Protein AF-A0A059W025-F1 (afdb_monomer_lite)

Structure (mmCIF, N/CA/C/O backbone):
data_AF-A0A059W025-F1
#
_entry.id   AF-A0A059W025-F1
#
loop_
_atom_site.group_PDB
_atom_site.id
_atom_site.type_symbol
_atom_site.label_atom_id
_atom_site.label_alt_id
_atom_site.label_comp_id
_atom_site.label_asym_id
_atom_site.label_entity_id
_atom_site.label_seq_id
_atom_site.pdbx_PDB_ins_code
_atom_site.Cartn_x
_atom_site.Cartn_y
_atom_site.Cartn_z
_atom_site.occupancy
_atom_site.B_iso_or_equiv
_atom_site.auth_seq_id
_atom_site.auth_comp_id
_atom_site.auth_asym_id
_atom_site.auth_atom_id
_atom_site.pdbx_PDB_model_num
ATOM 1 N N . MET A 1 1 ? 63.502 -33.261 17.742 1.00 44.03 1 MET A N 1
ATOM 2 C CA . MET A 1 1 ? 63.041 -32.585 16.512 1.00 44.03 1 MET A CA 1
ATOM 3 C C . MET A 1 1 ? 61.525 -32.509 16.583 1.00 44.03 1 MET A C 1
ATOM 5 O O . MET A 1 1 ? 60.870 -33.503 16.314 1.00 44.03 1 MET A O 1
ATOM 9 N N . SER A 1 2 ? 60.991 -31.374 17.035 1.00 48.72 2 SER A N 1
ATOM 10 C CA . SER A 1 2 ? 59.551 -31.097 17.071 1.00 48.72 2 SER A CA 1
ATOM 11 C C . SER A 1 2 ? 59.316 -29.830 16.264 1.00 48.72 2 SER A C 1
ATOM 13 O O . SER A 1 2 ? 59.879 -28.791 16.600 1.00 48.72 2 SER A O 1
ATOM 15 N N . ALA A 1 3 ? 58.522 -29.930 15.204 1.00 50.28 3 ALA A N 1
ATOM 16 C CA . ALA A 1 3 ? 58.014 -28.798 14.437 1.00 50.28 3 ALA A CA 1
ATOM 17 C C . ALA A 1 3 ? 56.501 -28.995 14.202 1.00 50.28 3 ALA A C 1
ATOM 19 O O . ALA A 1 3 ? 56.040 -30.142 14.222 1.00 50.28 3 ALA A O 1
ATOM 20 N N . PRO A 1 4 ? 55.719 -27.906 14.092 1.00 49.47 4 PRO A N 1
ATOM 21 C CA . PRO A 1 4 ? 54.334 -27.866 14.544 1.00 49.47 4 PRO A CA 1
ATOM 22 C C . PRO A 1 4 ? 53.296 -28.001 13.422 1.00 49.47 4 PRO A C 1
ATOM 24 O O . PRO A 1 4 ? 53.594 -27.918 12.236 1.00 49.47 4 PRO A O 1
ATOM 27 N N . ARG A 1 5 ? 52.051 -28.220 13.860 1.00 48.78 5 ARG A N 1
ATOM 28 C CA . ARG A 1 5 ? 50.822 -28.242 13.062 1.00 48.78 5 ARG A CA 1
ATOM 29 C C . ARG A 1 5 ? 50.554 -26.866 12.455 1.00 48.78 5 ARG A C 1
ATOM 31 O O . ARG A 1 5 ? 50.390 -25.909 13.206 1.00 48.78 5 ARG A O 1
ATOM 38 N N . GLU A 1 6 ? 50.372 -26.808 11.143 1.00 41.12 6 GLU A N 1
ATOM 39 C CA . GLU A 1 6 ? 49.700 -25.689 10.486 1.00 41.12 6 GLU A CA 1
ATOM 40 C C . GLU A 1 6 ? 48.291 -26.135 10.099 1.00 41.12 6 GLU A C 1
ATOM 42 O O . GLU A 1 6 ? 48.072 -27.041 9.296 1.00 41.12 6 GLU A O 1
ATOM 47 N N . SER A 1 7 ? 47.322 -25.543 10.785 1.00 45.78 7 SER A N 1
ATOM 48 C CA . SER A 1 7 ? 45.907 -25.592 10.457 1.00 45.78 7 SER A CA 1
ATOM 49 C C . SER A 1 7 ? 45.516 -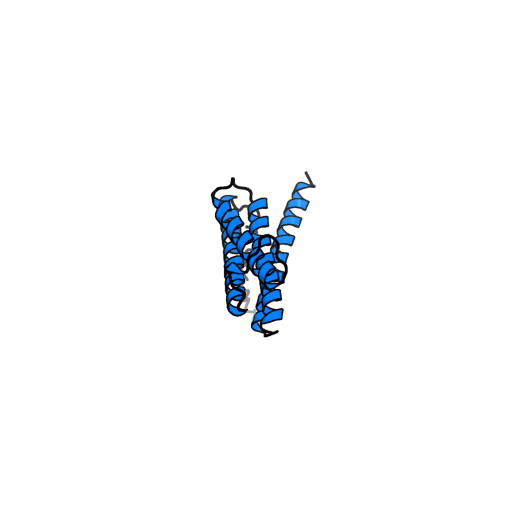24.175 10.072 1.00 45.78 7 SER A C 1
ATOM 51 O O . SER A 1 7 ? 45.312 -23.344 10.951 1.00 45.78 7 SER A O 1
ATOM 53 N N . GLU A 1 8 ? 45.406 -23.900 8.777 1.00 42.69 8 GLU A N 1
ATOM 54 C CA . GLU A 1 8 ? 44.705 -22.716 8.287 1.00 42.69 8 GLU A CA 1
ATOM 55 C C . GLU A 1 8 ? 43.438 -23.165 7.553 1.00 42.69 8 GLU A C 1
ATOM 57 O O . GLU A 1 8 ? 43.519 -23.733 6.460 1.00 42.69 8 GLU A O 1
ATOM 62 N N . PRO A 1 9 ? 42.240 -22.941 8.116 1.00 42.44 9 PRO A N 1
ATOM 63 C CA . PRO A 1 9 ? 41.031 -22.974 7.321 1.00 42.44 9 PRO A CA 1
ATOM 64 C C . PRO A 1 9 ? 41.008 -21.708 6.462 1.00 42.44 9 PRO A C 1
ATOM 66 O O . PRO A 1 9 ? 40.800 -20.602 6.962 1.00 42.44 9 PRO A O 1
ATOM 69 N N . GLN A 1 10 ? 41.205 -21.885 5.156 1.00 45.69 10 GLN A N 1
ATOM 70 C CA . GLN A 1 10 ? 40.932 -20.860 4.156 1.00 45.69 10 GLN A CA 1
ATOM 71 C C . GLN A 1 10 ? 39.447 -20.498 4.239 1.00 45.69 10 GLN A C 1
ATOM 73 O O . GLN A 1 10 ? 38.574 -21.187 3.710 1.00 45.69 10 GLN A O 1
ATOM 78 N N . HIS A 1 11 ? 39.161 -19.425 4.974 1.00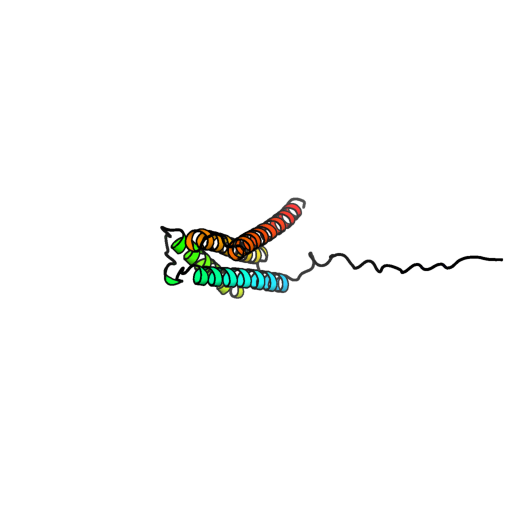 37.72 11 HIS A N 1
ATOM 79 C CA . HIS A 1 11 ? 37.852 -18.807 5.047 1.00 37.72 11 HIS A CA 1
ATOM 80 C C . HIS A 1 11 ? 37.569 -18.225 3.663 1.00 37.72 11 HIS A C 1
ATOM 82 O O . HIS A 1 11 ? 38.036 -17.141 3.315 1.00 37.72 11 HIS A O 1
ATOM 88 N N . THR A 1 12 ? 36.861 -18.998 2.841 1.00 36.44 12 THR A N 1
ATOM 89 C CA . THR A 1 12 ? 36.345 -18.563 1.549 1.00 36.44 12 THR A CA 1
ATOM 90 C C . THR A 1 12 ? 35.551 -17.287 1.776 1.00 36.44 12 THR A C 1
ATOM 92 O O . THR A 1 12 ? 34.454 -17.319 2.341 1.00 36.44 12 THR A O 1
ATOM 95 N N . ALA A 1 13 ? 36.137 -16.161 1.374 1.00 41.53 13 ALA A N 1
ATOM 96 C CA . ALA A 1 13 ? 35.461 -14.884 1.321 1.00 41.53 13 ALA A CA 1
ATOM 97 C C . ALA A 1 13 ? 34.176 -15.081 0.513 1.00 41.53 13 ALA A C 1
ATOM 99 O O . ALA A 1 13 ? 34.204 -15.326 -0.693 1.00 41.53 13 ALA A O 1
ATOM 100 N N . SER A 1 14 ? 33.042 -15.036 1.209 1.00 39.97 14 SER A N 1
ATOM 101 C CA . SER A 1 14 ? 31.733 -14.984 0.571 1.00 39.97 14 SER A CA 1
ATOM 102 C C . SER A 1 14 ? 31.731 -13.764 -0.351 1.00 39.97 14 SER A C 1
ATOM 104 O O . SER A 1 14 ? 32.089 -12.678 0.116 1.00 39.97 14 SER A O 1
ATOM 106 N N . PRO A 1 15 ? 31.376 -13.891 -1.641 1.00 44.78 15 PRO A N 1
ATOM 107 C CA . PRO A 1 15 ? 31.368 -12.747 -2.533 1.00 44.78 15 PRO A CA 1
ATOM 108 C C . PRO A 1 15 ? 30.267 -11.788 -2.081 1.00 44.78 15 PRO A C 1
ATOM 110 O O . PRO A 1 15 ? 29.073 -11.982 -2.316 1.00 44.78 15 PRO A O 1
ATOM 113 N N . THR A 1 16 ? 30.697 -10.743 -1.384 1.00 46.22 16 THR A N 1
ATOM 114 C CA . THR A 1 16 ? 29.896 -9.600 -0.977 1.00 46.22 16 THR A CA 1
ATOM 115 C C . THR A 1 16 ? 29.398 -8.873 -2.224 1.00 46.22 16 THR A C 1
ATOM 117 O O . THR A 1 16 ? 30.090 -8.040 -2.789 1.00 46.22 16 THR A O 1
ATOM 120 N N . GLY A 1 17 ? 28.175 -9.199 -2.643 1.00 45.94 17 GLY A N 1
ATOM 121 C CA . GLY A 1 17 ? 27.205 -8.267 -3.220 1.00 45.94 17 GLY A CA 1
ATOM 122 C C . GLY A 1 17 ? 27.683 -7.313 -4.318 1.00 45.94 17 GLY A C 1
ATOM 123 O O . GLY A 1 17 ? 27.544 -6.104 -4.150 1.00 45.94 17 GLY A O 1
ATOM 124 N N . THR A 1 18 ? 28.110 -7.834 -5.469 1.00 42.75 18 THR A N 1
ATOM 125 C CA . THR A 1 18 ? 28.349 -7.017 -6.681 1.00 42.75 18 THR A CA 1
ATOM 126 C C . THR A 1 18 ? 27.178 -7.045 -7.681 1.00 42.75 18 THR A C 1
ATOM 128 O O . THR A 1 18 ? 27.232 -6.399 -8.714 1.00 42.75 18 THR A O 1
ATOM 131 N N . THR A 1 19 ? 26.050 -7.702 -7.394 1.00 45.69 19 THR A N 1
ATOM 132 C CA . THR A 1 19 ? 24.947 -7.856 -8.374 1.00 45.69 19 THR A CA 1
ATOM 133 C C . THR A 1 19 ? 23.905 -6.728 -8.404 1.00 45.69 19 THR A C 1
ATOM 135 O O . THR A 1 19 ? 22.863 -6.878 -9.031 1.00 45.69 19 THR A O 1
ATOM 138 N N . ARG A 1 20 ? 24.123 -5.578 -7.749 1.00 54.84 20 ARG A N 1
ATOM 139 C CA . ARG A 1 20 ? 23.078 -4.528 -7.659 1.00 54.84 20 ARG A CA 1
ATOM 140 C C . ARG A 1 20 ? 22.997 -3.563 -8.848 1.00 54.84 20 ARG A C 1
ATOM 142 O O . ARG A 1 20 ? 22.083 -2.743 -8.851 1.00 54.84 20 ARG A O 1
ATOM 149 N N . LEU A 1 21 ? 23.916 -3.624 -9.813 1.00 53.44 21 LEU A N 1
ATOM 150 C CA . LEU A 1 21 ? 23.965 -2.674 -10.937 1.00 53.44 21 LEU A CA 1
ATOM 151 C C . LEU A 1 21 ? 23.650 -3.290 -12.313 1.00 53.44 21 LEU A C 1
ATOM 153 O O . LEU A 1 21 ? 23.361 -2.527 -13.228 1.00 53.44 21 LEU A O 1
ATOM 157 N N . ASP A 1 22 ? 23.588 -4.622 -12.431 1.00 55.53 22 ASP A N 1
ATOM 158 C CA . ASP A 1 22 ? 23.403 -5.323 -13.719 1.00 55.53 22 ASP A CA 1
ATOM 159 C C . ASP A 1 22 ? 22.022 -5.986 -13.880 1.00 55.53 22 ASP A C 1
ATOM 161 O O . ASP A 1 22 ? 21.815 -6.846 -14.737 1.00 55.53 22 ASP A O 1
ATOM 165 N N . GLU A 1 23 ? 21.040 -5.618 -13.054 1.00 66.81 23 GLU A N 1
ATOM 166 C CA . GLU A 1 23 ? 19.690 -6.164 -13.197 1.00 66.81 23 GLU A CA 1
ATOM 167 C C . GLU A 1 23 ? 18.974 -5.602 -14.422 1.00 66.81 23 GLU A C 1
ATOM 169 O O . GLU A 1 23 ? 18.765 -4.394 -14.549 1.00 66.81 23 GLU A O 1
ATOM 174 N 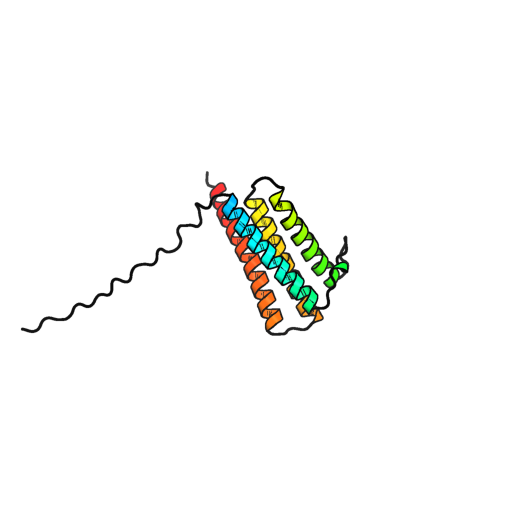N . ALA A 1 24 ? 18.532 -6.504 -15.301 1.00 79.00 24 ALA A N 1
ATOM 175 C CA . ALA A 1 24 ? 17.732 -6.135 -16.456 1.00 79.00 24 ALA A CA 1
ATOM 176 C C . ALA A 1 24 ? 16.438 -5.416 -16.006 1.00 79.00 24 ALA A C 1
ATOM 178 O O . ALA A 1 24 ? 15.802 -5.853 -15.036 1.00 79.00 24 ALA A O 1
ATOM 179 N N . PRO A 1 25 ? 15.983 -4.366 -16.722 1.00 81.69 25 PRO A N 1
ATOM 180 C CA . PRO A 1 25 ? 14.793 -3.593 -16.349 1.00 81.69 25 PRO A CA 1
ATOM 181 C C . PRO A 1 25 ? 13.536 -4.426 -16.005 1.00 81.69 25 PRO A C 1
ATOM 183 O O . PRO A 1 25 ? 12.838 -4.066 -15.053 1.00 81.69 25 PRO A O 1
ATOM 186 N N . PRO A 1 26 ? 13.243 -5.562 -16.679 1.00 87.06 26 PRO A N 1
ATOM 187 C CA . PRO A 1 26 ? 12.112 -6.421 -16.314 1.00 87.06 26 PRO A CA 1
ATOM 188 C C . PRO A 1 26 ? 12.229 -7.093 -14.935 1.00 87.06 26 PRO A C 1
ATOM 190 O O . PRO A 1 26 ? 11.230 -7.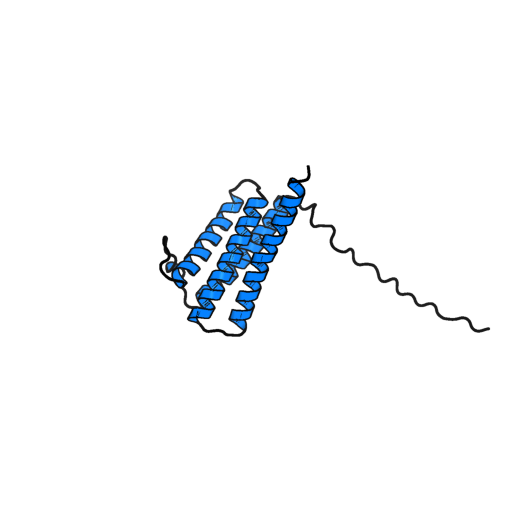215 -14.225 1.00 87.06 26 PRO A O 1
ATOM 193 N N . GLU A 1 27 ? 13.428 -7.519 -14.530 1.00 89.94 27 GLU A N 1
ATOM 194 C CA . GLU A 1 27 ? 13.658 -8.144 -13.218 1.00 89.94 27 GLU A CA 1
ATOM 195 C C . GLU A 1 27 ? 13.540 -7.117 -12.090 1.00 89.94 27 GLU A C 1
ATOM 197 O O . GLU A 1 27 ? 12.910 -7.368 -11.055 1.00 89.94 27 GLU A O 1
ATOM 202 N N . LEU A 1 28 ? 14.046 -5.907 -12.330 1.00 88.94 28 LEU A N 1
ATOM 203 C CA . LEU A 1 28 ? 13.903 -4.799 -11.396 1.00 88.94 28 LEU A CA 1
ATOM 204 C C . LEU A 1 28 ? 12.425 -4.416 -11.197 1.00 88.94 28 LEU A C 1
ATOM 206 O O . LEU A 1 28 ? 11.967 -4.277 -10.057 1.00 88.94 28 LEU A O 1
ATOM 210 N N . ARG A 1 29 ? 11.644 -4.354 -12.286 1.00 91.50 29 ARG A N 1
ATOM 211 C CA . ARG A 1 29 ? 10.183 -4.184 -12.233 1.00 91.50 29 ARG A CA 1
ATOM 212 C C . ARG A 1 29 ? 9.518 -5.264 -11.384 1.00 91.50 29 ARG A C 1
ATOM 214 O O . ARG A 1 29 ? 8.741 -4.937 -10.486 1.00 91.50 29 ARG A O 1
ATOM 221 N N . ARG A 1 30 ? 9.817 -6.546 -11.634 1.00 92.25 30 ARG A N 1
ATOM 222 C CA . ARG A 1 30 ? 9.237 -7.679 -10.883 1.00 92.25 30 ARG A CA 1
ATOM 223 C C . ARG A 1 30 ? 9.450 -7.525 -9.380 1.00 92.25 30 ARG A C 1
ATOM 225 O O . ARG A 1 30 ? 8.508 -7.687 -8.604 1.00 92.25 30 ARG A O 1
ATOM 232 N N . ARG A 1 31 ? 10.654 -7.138 -8.959 1.00 91.62 31 ARG A N 1
ATOM 233 C CA . ARG A 1 31 ? 10.979 -6.918 -7.541 1.00 91.62 31 ARG A CA 1
ATOM 234 C C . ARG A 1 31 ? 10.264 -5.712 -6.947 1.00 91.62 31 ARG A C 1
ATOM 236 O O . ARG A 1 31 ? 9.765 -5.796 -5.823 1.00 91.62 31 ARG A O 1
ATOM 243 N N . HIS A 1 32 ? 10.189 -4.600 -7.676 1.00 92.06 32 HIS A N 1
ATOM 244 C CA . HIS A 1 32 ? 9.432 -3.429 -7.232 1.00 92.06 32 HIS A CA 1
ATOM 245 C C . HIS A 1 32 ? 7.941 -3.742 -7.085 1.00 92.06 32 HIS A C 1
ATOM 247 O O . HIS A 1 32 ? 7.354 -3.396 -6.058 1.00 92.06 32 HIS A O 1
ATOM 253 N N . LEU A 1 33 ? 7.358 -4.483 -8.031 1.00 92.94 33 LEU A N 1
ATOM 254 C CA . LEU A 1 33 ? 5.980 -4.964 -7.949 1.00 92.94 33 LEU A CA 1
ATOM 255 C C . LEU A 1 33 ? 5.763 -5.882 -6.747 1.00 92.94 33 LEU A C 1
ATOM 257 O O . LEU A 1 33 ? 4.824 -5.663 -5.986 1.00 92.94 33 LEU A O 1
ATOM 261 N N . ALA A 1 34 ? 6.636 -6.868 -6.530 1.00 93.88 34 ALA A N 1
ATOM 262 C CA . ALA A 1 34 ? 6.539 -7.772 -5.385 1.00 93.88 34 ALA A CA 1
ATOM 263 C C . ALA A 1 34 ? 6.605 -7.011 -4.051 1.00 93.88 34 ALA A C 1
ATOM 265 O O . ALA A 1 34 ? 5.783 -7.227 -3.158 1.00 93.88 34 ALA A O 1
ATOM 266 N N . ARG A 1 35 ? 7.536 -6.056 -3.931 1.00 91.62 35 ARG A N 1
ATOM 267 C CA . ARG A 1 35 ? 7.664 -5.198 -2.745 1.00 91.62 35 ARG A CA 1
ATOM 268 C C . ARG A 1 35 ? 6.424 -4.332 -2.528 1.00 91.62 35 ARG A C 1
ATOM 270 O O . ARG A 1 35 ? 5.965 -4.216 -1.394 1.00 91.62 35 ARG A O 1
ATOM 277 N N . GLY A 1 36 ? 5.904 -3.731 -3.597 1.00 94.38 36 GLY A N 1
ATOM 278 C CA . GLY A 1 36 ? 4.698 -2.911 -3.560 1.00 94.38 36 GLY A CA 1
ATOM 279 C C . GLY A 1 36 ? 3.475 -3.715 -3.122 1.00 94.38 36 GLY A C 1
ATOM 280 O O . GLY A 1 36 ? 2.794 -3.309 -2.185 1.00 94.38 36 GLY A O 1
ATOM 281 N N . ARG A 1 37 ? 3.246 -4.884 -3.738 1.00 95.44 37 ARG A N 1
ATOM 282 C CA . ARG A 1 37 ? 2.142 -5.800 -3.398 1.00 95.44 37 ARG A CA 1
ATOM 283 C C . ARG A 1 37 ? 2.208 -6.218 -1.936 1.00 95.44 37 ARG A C 1
ATOM 285 O O . ARG A 1 37 ? 1.282 -5.956 -1.185 1.00 95.44 37 ARG A O 1
ATOM 292 N N . SER A 1 38 ? 3.373 -6.692 -1.499 1.00 94.12 38 SER A N 1
ATOM 293 C CA . SER A 1 38 ? 3.607 -7.065 -0.103 1.00 94.12 38 SER A CA 1
ATOM 294 C C . SER A 1 38 ? 3.329 -5.915 0.882 1.00 94.12 38 SER A C 1
ATOM 296 O O . SER A 1 38 ? 2.847 -6.148 1.990 1.00 94.12 38 SER A O 1
ATOM 298 N N . ALA A 1 39 ? 3.625 -4.664 0.512 1.00 93.88 39 ALA A N 1
ATOM 299 C CA . ALA A 1 39 ? 3.306 -3.504 1.342 1.00 93.88 39 ALA A CA 1
ATOM 300 C C . ALA A 1 39 ? 1.798 -3.218 1.402 1.00 93.88 39 ALA A C 1
ATOM 302 O O . ALA A 1 39 ? 1.283 -2.987 2.495 1.00 93.88 39 ALA A O 1
ATOM 303 N N . VAL A 1 40 ? 1.100 -3.277 0.263 1.00 96.12 40 VAL A N 1
ATOM 304 C CA . VAL A 1 40 ? -0.364 -3.134 0.196 1.00 96.12 40 VAL A CA 1
ATOM 305 C C . VAL A 1 40 ? -1.061 -4.240 0.985 1.00 96.12 40 VAL A C 1
ATOM 307 O O . VAL A 1 40 ? -1.954 -3.933 1.766 1.00 96.12 40 VAL A O 1
ATOM 310 N N . ASP A 1 41 ? -0.616 -5.491 0.874 1.00 95.12 41 ASP A N 1
ATOM 311 C CA . ASP A 1 41 ? -1.213 -6.627 1.587 1.00 95.12 41 ASP A CA 1
ATOM 312 C C . ASP A 1 41 ? -1.107 -6.458 3.107 1.00 95.12 41 ASP A C 1
ATOM 314 O O . ASP A 1 41 ? -2.088 -6.629 3.835 1.00 95.12 41 ASP A O 1
ATOM 318 N N . ARG A 1 42 ? 0.073 -6.048 3.600 1.00 92.19 42 ARG A N 1
ATOM 319 C CA . ARG A 1 42 ? 0.264 -5.724 5.023 1.00 92.19 42 ARG A CA 1
ATOM 320 C C . ARG A 1 42 ? -0.604 -4.549 5.458 1.00 92.19 42 ARG A C 1
ATOM 322 O O . ARG A 1 42 ? -1.161 -4.582 6.552 1.00 92.19 42 ARG A O 1
ATOM 329 N N . ALA A 1 43 ? -0.716 -3.520 4.624 1.00 94.12 43 ALA A N 1
ATOM 330 C CA . ALA A 1 43 ? -1.560 -2.370 4.907 1.00 94.12 43 ALA A CA 1
ATOM 331 C C . ALA A 1 43 ? -3.039 -2.784 5.005 1.00 94.12 43 ALA A C 1
ATOM 333 O O . ALA A 1 43 ? -3.687 -2.496 6.003 1.00 94.12 43 ALA A O 1
ATOM 334 N N . ALA A 1 44 ? -3.549 -3.555 4.045 1.00 94.62 44 ALA A N 1
ATOM 335 C CA . ALA A 1 44 ? -4.917 -4.065 4.065 1.00 94.62 44 ALA A CA 1
ATOM 336 C C . ALA A 1 44 ? -5.187 -4.952 5.294 1.00 94.62 44 ALA A C 1
ATOM 338 O O . ALA A 1 44 ? -6.224 -4.820 5.943 1.00 94.62 44 ALA A O 1
ATOM 339 N N . ALA A 1 45 ? -4.236 -5.814 5.671 1.00 92.38 45 ALA A N 1
ATOM 340 C CA . ALA A 1 45 ? -4.330 -6.605 6.896 1.00 92.38 45 ALA A CA 1
ATOM 341 C C . ALA A 1 45 ? -4.411 -5.731 8.161 1.00 92.38 45 ALA A C 1
ATOM 343 O O . ALA A 1 45 ? -5.226 -6.012 9.038 1.00 92.38 45 ALA A O 1
ATOM 344 N N . MET A 1 46 ? -3.626 -4.653 8.245 1.00 91.50 46 MET A N 1
ATOM 345 C CA . MET A 1 46 ? -3.694 -3.712 9.369 1.00 91.50 46 MET A CA 1
ATOM 346 C C . MET A 1 46 ? -4.992 -2.898 9.385 1.00 91.50 46 MET A C 1
ATOM 348 O O . MET A 1 46 ? -5.534 -2.671 10.463 1.00 91.50 46 MET A O 1
ATOM 352 N N . CYS A 1 47 ? -5.525 -2.504 8.223 1.00 93.50 47 CYS A N 1
ATOM 353 C CA . CYS A 1 47 ? -6.857 -1.901 8.135 1.00 93.50 47 CYS A CA 1
ATOM 354 C C . CYS A 1 47 ? -7.914 -2.833 8.739 1.00 93.50 47 CYS A C 1
ATOM 356 O O . CYS A 1 47 ? -8.648 -2.409 9.628 1.00 93.50 47 CYS A O 1
ATOM 358 N N . ARG A 1 48 ? -7.926 -4.115 8.342 1.00 93.38 48 ARG A N 1
ATOM 359 C CA . ARG A 1 48 ? -8.847 -5.118 8.904 1.00 93.38 48 ARG A CA 1
ATOM 360 C C . ARG A 1 48 ? -8.668 -5.294 10.411 1.00 93.38 48 ARG A C 1
ATOM 362 O O . ARG A 1 48 ? -9.655 -5.288 11.135 1.00 93.38 48 ARG A O 1
ATOM 369 N N . TYR A 1 49 ? -7.425 -5.393 10.884 1.00 89.38 49 TYR A N 1
ATOM 370 C CA . TYR A 1 49 ? -7.116 -5.480 12.316 1.00 89.38 49 TYR A CA 1
ATOM 371 C C . TYR A 1 49 ? -7.660 -4.278 13.107 1.00 89.38 49 TYR A C 1
ATOM 373 O O . TYR A 1 49 ? -8.197 -4.445 14.196 1.00 89.38 49 TYR A O 1
ATOM 381 N N . ALA A 1 50 ? -7.562 -3.072 12.547 1.00 90.38 50 ALA A N 1
ATOM 382 C CA . ALA A 1 50 ? -8.021 -1.837 13.177 1.00 90.38 50 ALA A CA 1
ATOM 383 C C . ALA A 1 50 ? -9.516 -1.527 12.960 1.00 90.38 50 ALA A C 1
ATOM 385 O O . ALA A 1 50 ? -9.971 -0.443 13.336 1.00 90.38 50 ALA A O 1
ATOM 386 N N . GLY A 1 51 ? -10.269 -2.425 12.311 1.00 92.94 51 GLY A N 1
ATOM 387 C CA . GLY A 1 51 ? -11.674 -2.201 11.959 1.00 92.94 51 GLY A CA 1
ATOM 388 C C . GLY A 1 51 ? -11.892 -1.065 10.950 1.00 92.94 51 GLY A C 1
ATOM 389 O O . GLY A 1 51 ? -12.957 -0.455 10.929 1.00 92.94 51 GLY A O 1
ATOM 390 N N . ILE A 1 52 ? -10.884 -0.738 10.139 1.00 94.19 52 ILE A N 1
ATOM 391 C CA . ILE A 1 52 ? -10.984 0.247 9.057 1.00 94.19 52 ILE A CA 1
ATOM 392 C C . ILE A 1 52 ? -11.492 -0.482 7.813 1.00 94.19 52 ILE A C 1
ATOM 394 O O . ILE A 1 52 ? -10.765 -1.279 7.217 1.00 94.19 52 ILE A O 1
ATOM 398 N N . ALA A 1 53 ? -12.738 -0.208 7.433 1.00 90.88 53 ALA A N 1
ATOM 399 C CA . ALA A 1 53 ? -13.364 -0.799 6.258 1.00 90.88 53 ALA A CA 1
ATOM 400 C C . ALA A 1 53 ? -12.791 -0.228 4.947 1.00 90.88 53 ALA A C 1
ATOM 402 O O . ALA A 1 53 ? -12.311 0.907 4.897 1.00 90.88 53 ALA A O 1
ATOM 403 N N . GLU A 1 54 ? -12.827 -1.019 3.872 1.00 88.50 54 GLU A N 1
ATOM 404 C CA . GLU A 1 54 ? -12.322 -0.601 2.555 1.00 88.50 54 GLU A CA 1
ATOM 405 C C . GLU A 1 54 ? -13.168 0.526 1.937 1.00 88.50 54 GLU A C 1
ATOM 407 O O . GLU A 1 54 ? -12.628 1.426 1.291 1.00 88.50 54 GLU A O 1
ATOM 412 N N . ASP A 1 55 ? -14.479 0.520 2.192 1.00 89.44 55 ASP A N 1
ATOM 413 C CA . ASP A 1 55 ? -15.437 1.544 1.755 1.00 89.44 55 ASP A CA 1
ATOM 414 C C . ASP A 1 55 ? -15.300 2.877 2.513 1.00 89.44 55 ASP A C 1
ATOM 416 O O . ASP A 1 55 ? -15.810 3.902 2.062 1.00 89.44 55 ASP A O 1
ATOM 420 N N . ALA A 1 56 ? -14.512 2.916 3.593 1.00 90.62 56 ALA A N 1
ATOM 421 C CA . ALA A 1 56 ? -14.119 4.162 4.247 1.00 90.62 56 ALA A CA 1
ATOM 422 C C . ALA A 1 56 ? -13.228 5.041 3.346 1.00 90.62 56 ALA A C 1
ATOM 424 O O . ALA A 1 56 ? -13.003 6.216 3.651 1.00 90.62 56 ALA A O 1
ATOM 425 N N . ALA A 1 57 ? -12.695 4.502 2.241 1.00 91.69 57 ALA A N 1
ATOM 426 C CA . ALA A 1 57 ? -11.861 5.234 1.299 1.00 91.69 57 ALA A CA 1
ATOM 427 C C . ALA A 1 57 ? -12.648 6.342 0.573 1.00 91.69 57 ALA A C 1
ATOM 429 O O . ALA A 1 57 ? -13.331 6.108 -0.420 1.00 91.69 57 ALA A O 1
ATOM 430 N N . GLN A 1 58 ? -12.469 7.583 1.020 1.00 89.19 58 GLN A N 1
ATOM 431 C CA . GLN A 1 58 ? -13.102 8.765 0.429 1.00 89.19 58 GLN A CA 1
ATOM 432 C C . GLN A 1 58 ? -12.170 9.479 -0.562 1.00 89.19 58 GLN A C 1
ATOM 434 O O . GLN A 1 58 ? -10.948 9.448 -0.414 1.00 89.19 58 GLN A O 1
ATOM 439 N N . VAL A 1 59 ? -12.749 10.173 -1.552 1.00 88.12 59 VAL A N 1
ATOM 440 C CA . VAL A 1 59 ? -11.996 11.000 -2.521 1.00 88.12 59 VAL A CA 1
ATOM 441 C C . VAL A 1 59 ? -11.205 12.098 -1.808 1.00 88.12 59 VAL A C 1
ATOM 443 O O . VAL A 1 59 ? -10.025 12.290 -2.089 1.00 88.12 59 VAL A O 1
ATOM 446 N N . VAL A 1 60 ? -11.846 12.770 -0.848 1.00 91.00 60 VAL A N 1
ATOM 447 C CA . VAL A 1 60 ? -11.220 13.746 0.050 1.00 91.00 60 VAL A CA 1
ATOM 448 C C . VAL A 1 60 ? -11.348 13.212 1.476 1.00 91.00 60 VAL A C 1
ATOM 450 O O . VAL A 1 60 ? -12.403 13.376 2.089 1.00 91.00 60 VAL A O 1
ATOM 453 N N . PRO A 1 61 ? -10.318 12.528 2.004 1.00 87.75 61 PRO A N 1
ATOM 454 C CA . PRO A 1 61 ? -10.364 11.977 3.350 1.00 87.75 61 PRO A CA 1
ATOM 455 C C . PRO A 1 61 ? -10.472 13.070 4.413 1.00 87.75 61 PRO A C 1
ATOM 457 O O . PRO A 1 61 ? -9.644 13.981 4.445 1.00 87.75 61 PRO A O 1
ATOM 460 N N . LYS A 1 62 ? -11.466 12.958 5.298 1.00 91.12 62 LYS A N 1
ATOM 461 C CA . LYS A 1 62 ? -11.704 13.919 6.391 1.00 91.12 62 LYS A CA 1
ATOM 462 C C . LYS A 1 62 ? -11.181 13.445 7.746 1.00 91.12 62 LYS A C 1
ATOM 464 O O . LYS A 1 62 ? -11.059 14.245 8.667 1.00 91.12 62 LYS A O 1
ATOM 469 N N . ASP A 1 63 ? -10.849 12.164 7.858 1.00 91.38 63 ASP A N 1
ATOM 470 C CA . ASP A 1 63 ? -10.386 11.537 9.089 1.00 91.38 63 ASP A CA 1
ATOM 471 C C . ASP A 1 63 ? -9.237 10.536 8.821 1.00 91.38 63 ASP A C 1
ATOM 473 O O . ASP A 1 63 ? -8.992 10.148 7.668 1.00 91.38 63 ASP A O 1
ATOM 477 N N . PRO A 1 64 ? -8.496 10.110 9.865 1.00 90.75 64 PRO A N 1
ATOM 478 C CA . PRO A 1 64 ? -7.365 9.197 9.710 1.00 90.75 64 PRO A CA 1
ATOM 479 C C . PRO A 1 64 ? -7.718 7.827 9.113 1.00 90.75 64 PRO A C 1
ATOM 481 O O . PRO A 1 64 ? -6.901 7.270 8.379 1.00 90.75 64 PRO A O 1
ATOM 484 N N . ALA A 1 65 ? -8.911 7.287 9.385 1.00 91.56 65 ALA A N 1
ATOM 485 C CA . ALA A 1 65 ? -9.334 5.989 8.859 1.00 91.56 65 ALA A CA 1
ATOM 486 C C . ALA A 1 65 ? -9.648 6.091 7.362 1.00 91.56 65 ALA A C 1
ATOM 488 O O . 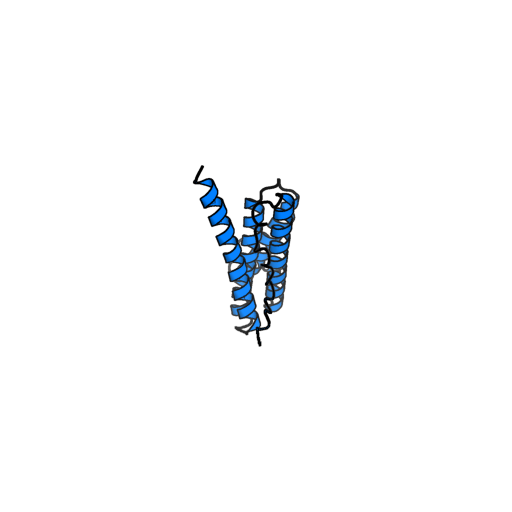ALA A 1 65 ? -9.132 5.295 6.574 1.00 91.56 65 ALA A O 1
ATOM 489 N N . ALA A 1 66 ? -10.375 7.134 6.950 1.00 93.62 66 ALA A N 1
ATOM 490 C CA . ALA A 1 66 ? -10.605 7.431 5.540 1.00 93.62 66 ALA A CA 1
ATOM 491 C C . ALA A 1 66 ? -9.289 7.681 4.787 1.00 93.62 66 ALA A C 1
ATOM 493 O O . ALA A 1 66 ? -9.126 7.243 3.646 1.00 93.62 66 ALA A O 1
ATOM 494 N N . LYS A 1 67 ? -8.313 8.347 5.423 1.00 95.06 67 LYS A N 1
ATOM 495 C CA . LYS A 1 67 ? -6.986 8.594 4.834 1.00 95.06 67 LYS A CA 1
ATOM 496 C C . LYS A 1 67 ? -6.212 7.293 4.641 1.00 95.06 67 LYS A C 1
ATOM 498 O O . LYS A 1 67 ? -5.621 7.096 3.580 1.00 95.06 67 LYS A O 1
ATOM 503 N N . ALA A 1 68 ? -6.227 6.417 5.643 1.00 94.88 68 ALA A N 1
ATOM 504 C CA . ALA A 1 68 ? -5.590 5.107 5.592 1.00 94.88 68 ALA A CA 1
ATOM 505 C C . ALA A 1 68 ? -6.200 4.231 4.485 1.00 94.88 68 ALA A C 1
ATOM 507 O O . ALA A 1 68 ? -5.470 3.771 3.605 1.00 94.88 68 ALA A O 1
ATOM 508 N N . ALA A 1 69 ? -7.528 4.090 4.459 1.00 95.50 69 ALA A N 1
ATOM 509 C CA . ALA A 1 69 ? -8.240 3.328 3.433 1.00 95.50 69 ALA A CA 1
ATOM 510 C C . ALA A 1 69 ? -7.973 3.881 2.018 1.00 95.50 69 ALA A C 1
ATOM 512 O O . ALA A 1 69 ? -7.653 3.130 1.094 1.00 95.50 69 ALA A O 1
ATOM 513 N N . ASN A 1 70 ? -8.002 5.209 1.848 1.00 96.38 70 ASN A N 1
ATOM 514 C CA . ASN A 1 70 ? -7.714 5.848 0.564 1.00 96.38 70 ASN A CA 1
ATOM 515 C C . ASN A 1 70 ? -6.260 5.629 0.103 1.00 96.38 70 ASN A C 1
ATOM 517 O O . ASN A 1 70 ? -6.018 5.364 -1.075 1.00 96.38 70 ASN A O 1
ATOM 521 N N . ALA A 1 71 ? -5.287 5.684 1.018 1.00 95.62 71 ALA A N 1
ATOM 522 C CA . ALA A 1 71 ? -3.880 5.443 0.698 1.00 95.62 71 ALA A CA 1
ATOM 523 C C . ALA A 1 71 ? -3.634 4.007 0.202 1.00 95.62 71 ALA A C 1
ATOM 525 O O . ALA A 1 71 ? -2.889 3.810 -0.765 1.00 95.62 71 ALA A O 1
ATOM 526 N N . VAL A 1 72 ? -4.285 3.014 0.822 1.00 96.19 72 VAL A N 1
ATOM 527 C CA . VAL A 1 72 ? -4.241 1.611 0.374 1.00 96.19 72 VAL A CA 1
ATOM 528 C C . VAL A 1 72 ? -4.857 1.482 -1.013 1.00 96.19 72 VAL A C 1
ATOM 530 O O . VAL A 1 72 ? -4.207 0.956 -1.917 1.00 96.19 72 VAL A O 1
ATOM 533 N N . ARG A 1 73 ? -6.062 2.031 -1.210 1.00 96.62 73 ARG A N 1
ATOM 534 C CA . ARG A 1 73 ? -6.789 1.967 -2.484 1.00 96.62 73 ARG A CA 1
ATOM 535 C C . ARG A 1 73 ? -5.982 2.555 -3.641 1.00 96.62 73 ARG A C 1
ATOM 537 O O . ARG A 1 73 ? -5.821 1.902 -4.669 1.00 96.62 73 ARG A O 1
ATOM 544 N N . LEU A 1 74 ? -5.440 3.763 -3.476 1.00 96.25 74 LEU A N 1
ATOM 545 C CA . LEU A 1 74 ? -4.642 4.420 -4.516 1.00 96.25 74 LEU A CA 1
ATOM 546 C C . LEU A 1 74 ? -3.346 3.658 -4.815 1.00 96.25 74 LEU A C 1
ATOM 548 O O . LEU A 1 74 ? -2.973 3.515 -5.979 1.00 96.25 74 LEU A O 1
ATOM 552 N N . SER A 1 75 ? -2.681 3.124 -3.787 1.00 96.19 75 SER A N 1
ATOM 553 C CA . SER A 1 75 ? -1.456 2.337 -3.969 1.00 96.19 75 SER A CA 1
ATOM 554 C C . SER A 1 75 ? -1.727 1.020 -4.699 1.00 96.19 75 SER A C 1
ATOM 556 O O . SER A 1 75 ? -0.980 0.660 -5.608 1.00 96.19 75 SER A O 1
ATOM 558 N N . ALA A 1 76 ? -2.815 0.327 -4.353 1.00 96.06 76 ALA A N 1
ATOM 559 C CA . ALA A 1 76 ? -3.245 -0.893 -5.030 1.00 96.06 76 ALA A CA 1
ATOM 560 C C . ALA A 1 76 ? -3.568 -0.630 -6.510 1.00 96.06 76 ALA A C 1
ATOM 562 O O . ALA A 1 76 ? -3.077 -1.343 -7.385 1.00 96.06 76 ALA A O 1
ATOM 563 N N . GLN A 1 77 ? -4.318 0.440 -6.802 1.00 96.31 77 GLN A N 1
ATOM 564 C CA . GLN A 1 77 ? -4.645 0.846 -8.173 1.00 96.31 77 GLN A CA 1
ATOM 565 C C . GLN A 1 77 ? -3.396 1.206 -8.987 1.00 96.31 77 GLN A C 1
ATOM 567 O O . GLN A 1 77 ? -3.280 0.800 -10.141 1.00 96.31 77 GLN A O 1
ATOM 572 N N . ALA A 1 78 ? -2.442 1.930 -8.394 1.00 95.25 78 ALA A N 1
ATOM 573 C CA . ALA A 1 78 ? -1.186 2.267 -9.061 1.00 95.25 78 ALA A CA 1
ATOM 574 C C . ALA A 1 78 ? -0.384 1.008 -9.431 1.00 95.25 78 ALA A C 1
ATOM 576 O O . ALA A 1 78 ? 0.077 0.883 -10.563 1.00 95.25 78 ALA A O 1
ATOM 577 N N . LEU A 1 79 ? -0.267 0.042 -8.512 1.00 95.19 79 LEU A N 1
ATOM 578 C CA . LEU A 1 79 ? 0.438 -1.219 -8.768 1.00 95.19 79 LEU A CA 1
ATOM 579 C C . LEU A 1 79 ? -0.266 -2.096 -9.809 1.00 95.19 79 LEU A C 1
ATOM 581 O O . LEU A 1 79 ? 0.413 -2.775 -10.577 1.00 95.19 79 LEU A O 1
ATOM 585 N N . ALA A 1 80 ? -1.600 -2.088 -9.841 1.00 95.31 80 ALA A N 1
ATOM 586 C CA . ALA A 1 80 ? -2.382 -2.847 -10.814 1.00 95.31 80 ALA A CA 1
ATOM 587 C C . ALA A 1 80 ? -2.191 -2.336 -12.251 1.00 95.31 80 ALA A C 1
ATOM 589 O O . ALA A 1 80 ? -2.214 -3.138 -13.176 1.00 95.31 80 ALA A O 1
ATOM 590 N N . ARG A 1 81 ? -1.942 -1.031 -12.430 1.00 94.62 81 ARG A N 1
ATOM 591 C CA . ARG A 1 81 ? -1.725 -0.399 -13.745 1.00 94.62 81 ARG A CA 1
ATOM 592 C C . ARG A 1 81 ? -0.303 -0.548 -14.282 1.00 94.62 81 ARG A C 1
ATOM 594 O O . ARG A 1 81 ? -0.094 -0.420 -15.481 1.00 94.62 81 ARG A O 1
ATOM 601 N N . LEU A 1 82 ? 0.690 -0.806 -13.428 1.00 90.12 82 LEU A N 1
ATOM 602 C CA . LEU A 1 82 ? 2.099 -0.877 -13.845 1.00 90.12 82 LEU A CA 1
ATOM 603 C C . LEU A 1 82 ? 2.409 -1.885 -14.972 1.00 90.12 82 LEU A C 1
ATOM 605 O O . LEU A 1 82 ? 3.243 -1.554 -15.814 1.00 90.12 82 LEU A O 1
ATOM 609 N N . PRO A 1 83 ? 1.787 -3.081 -15.045 1.00 88.38 83 PRO A N 1
ATOM 610 C CA . PRO A 1 83 ? 1.996 -4.003 -16.164 1.00 88.38 83 PRO A CA 1
ATOM 611 C C . PRO A 1 83 ? 1.583 -3.434 -17.528 1.00 88.38 83 PRO A C 1
ATOM 613 O O . PRO A 1 83 ? 2.117 -3.867 -18.542 1.00 88.38 83 PRO A O 1
ATOM 616 N N . GLU A 1 84 ? 0.666 -2.464 -17.549 1.00 90.94 84 GLU A N 1
ATOM 617 C CA . GLU A 1 84 ? 0.160 -1.806 -18.762 1.00 90.94 84 GLU A CA 1
ATOM 618 C C . GLU A 1 84 ? 1.043 -0.624 -19.194 1.00 90.94 84 GLU A C 1
ATOM 620 O O . GLU A 1 84 ? 0.864 -0.073 -20.277 1.00 90.94 84 GLU A O 1
ATOM 625 N N . GLN A 1 85 ? 1.991 -0.208 -18.348 1.00 90.62 85 GLN A N 1
ATOM 626 C CA . GLN A 1 85 ? 2.860 0.938 -18.600 1.00 90.62 85 GLN A CA 1
ATOM 627 C C . GLN A 1 85 ? 4.200 0.509 -19.218 1.00 90.62 85 GLN A C 1
ATOM 629 O O . GLN A 1 85 ? 4.725 -0.566 -18.885 1.00 90.62 85 GLN A O 1
ATOM 634 N N . PRO A 1 86 ? 4.825 1.373 -20.044 1.00 92.38 86 PRO A N 1
ATOM 635 C CA . PRO A 1 86 ? 6.201 1.182 -20.496 1.00 92.38 86 PRO A CA 1
ATOM 636 C C . PRO A 1 86 ? 7.158 0.906 -19.329 1.00 92.38 86 PRO A C 1
ATOM 638 O O . PRO A 1 86 ? 6.912 1.335 -18.199 1.00 92.38 86 PRO A O 1
ATOM 641 N N . LEU A 1 87 ? 8.249 0.177 -19.589 1.00 89.88 87 LEU A N 1
ATOM 642 C CA . LEU A 1 87 ? 9.290 -0.081 -18.589 1.00 89.88 87 LEU A CA 1
ATOM 643 C C . LEU A 1 87 ? 9.940 1.237 -18.144 1.00 89.88 87 LEU A C 1
ATOM 645 O O . LEU A 1 87 ? 10.728 1.821 -18.879 1.00 89.88 87 LEU A O 1
ATOM 649 N N . ASP A 1 88 ? 9.626 1.671 -16.924 1.00 89.38 88 ASP A N 1
ATOM 650 C CA . ASP A 1 88 ? 10.249 2.810 -16.246 1.00 89.38 88 ASP A CA 1
ATOM 651 C C . ASP A 1 88 ? 10.636 2.378 -14.820 1.00 89.38 88 ASP A C 1
ATOM 653 O O . ASP A 1 88 ? 9.809 2.423 -13.900 1.00 89.38 88 ASP A O 1
ATOM 657 N N . PRO A 1 89 ? 11.904 1.978 -14.604 1.00 86.31 89 PRO A N 1
ATOM 658 C CA . PRO A 1 89 ? 12.392 1.579 -13.288 1.00 86.31 89 PRO A CA 1
ATOM 659 C C . PRO A 1 89 ? 12.210 2.646 -12.201 1.00 86.31 89 PRO A C 1
ATOM 661 O O . PRO A 1 89 ? 12.012 2.314 -11.030 1.00 86.31 89 PRO A O 1
ATOM 664 N N . ALA A 1 90 ? 12.260 3.933 -12.557 1.00 86.69 90 ALA A N 1
ATOM 665 C CA . ALA A 1 90 ? 12.081 5.013 -11.598 1.00 86.69 90 ALA A CA 1
ATOM 666 C C . ALA A 1 90 ? 10.608 5.141 -11.181 1.00 86.69 90 ALA A C 1
ATOM 668 O O . ALA A 1 90 ? 10.327 5.324 -9.993 1.00 86.69 90 ALA A O 1
ATOM 669 N N . ALA A 1 91 ? 9.665 5.009 -12.119 1.00 89.31 91 ALA A N 1
ATOM 670 C CA . ALA A 1 91 ? 8.236 4.952 -11.805 1.00 89.31 91 ALA A CA 1
ATOM 671 C C . ALA A 1 91 ? 7.874 3.709 -10.986 1.00 89.31 91 ALA A C 1
ATOM 673 O O . ALA A 1 91 ? 7.167 3.836 -9.981 1.00 89.31 91 ALA A O 1
ATOM 674 N N . ASP A 1 92 ? 8.411 2.542 -11.346 1.00 91.12 92 ASP A N 1
ATOM 675 C CA . ASP A 1 92 ? 8.202 1.286 -10.620 1.00 91.12 92 ASP A CA 1
ATOM 676 C C . ASP A 1 92 ? 8.692 1.416 -9.163 1.00 91.12 92 ASP A C 1
ATOM 678 O O . ASP A 1 92 ? 7.975 1.090 -8.207 1.00 91.12 92 ASP A O 1
ATOM 682 N N . ALA A 1 93 ? 9.886 1.991 -8.965 1.00 89.25 93 ALA A N 1
ATOM 683 C CA . ALA A 1 93 ? 10.440 2.257 -7.642 1.00 89.25 93 ALA A CA 1
ATOM 684 C C . ALA A 1 93 ? 9.608 3.272 -6.838 1.00 89.25 93 ALA A C 1
ATOM 686 O O . ALA A 1 93 ? 9.433 3.093 -5.628 1.00 89.25 93 ALA A O 1
ATOM 687 N N . ARG A 1 94 ? 9.091 4.335 -7.476 1.00 91.31 94 ARG A N 1
ATOM 688 C CA . ARG A 1 94 ? 8.190 5.313 -6.834 1.00 91.31 94 ARG A CA 1
ATOM 689 C C . ARG A 1 94 ? 6.886 4.654 -6.389 1.00 91.31 94 ARG A C 1
ATOM 691 O O . ARG A 1 94 ? 6.483 4.846 -5.245 1.00 91.31 94 ARG A O 1
ATOM 698 N N . CYS A 1 95 ? 6.273 3.824 -7.231 1.00 93.25 95 CYS A N 1
ATOM 699 C CA . CYS A 1 95 ? 5.050 3.100 -6.880 1.00 93.25 95 CYS A CA 1
ATOM 700 C C . CYS A 1 95 ? 5.264 2.170 -5.678 1.00 93.25 95 CYS A C 1
ATOM 702 O O . CYS A 1 95 ? 4.479 2.195 -4.730 1.00 93.25 95 CYS A O 1
ATOM 704 N N . ALA A 1 96 ? 6.367 1.416 -5.658 1.00 92.06 96 ALA A N 1
ATOM 705 C CA . ALA A 1 96 ? 6.708 0.556 -4.526 1.00 92.06 96 ALA A CA 1
ATOM 706 C C . ALA A 1 96 ? 6.922 1.346 -3.217 1.00 92.06 96 ALA A C 1
ATOM 708 O O . ALA A 1 96 ? 6.552 0.877 -2.139 1.00 92.06 96 ALA A O 1
ATOM 709 N N . ARG A 1 97 ? 7.498 2.555 -3.290 1.00 89.25 97 ARG A N 1
ATOM 710 C CA . ARG A 1 97 ? 7.660 3.449 -2.127 1.00 89.25 97 ARG A CA 1
ATOM 711 C C . ARG A 1 97 ? 6.343 4.021 -1.642 1.00 89.25 97 ARG A C 1
ATOM 713 O O . ARG A 1 97 ? 6.111 4.018 -0.440 1.00 89.25 97 ARG A O 1
ATOM 720 N N . ASN A 1 98 ? 5.486 4.472 -2.552 1.00 93.31 98 ASN A N 1
ATOM 721 C CA . ASN A 1 98 ? 4.173 5.007 -2.203 1.00 93.31 98 ASN A CA 1
ATOM 722 C C . ASN A 1 98 ? 3.324 3.943 -1.493 1.00 93.31 98 ASN A C 1
ATOM 724 O O . ASN A 1 98 ? 2.714 4.238 -0.470 1.00 93.31 98 ASN A O 1
ATOM 728 N N . ALA A 1 99 ? 3.394 2.685 -1.943 1.00 94.69 99 ALA A N 1
ATOM 729 C CA . ALA A 1 99 ? 2.773 1.555 -1.255 1.00 94.69 99 ALA A CA 1
ATOM 730 C C . ALA A 1 99 ? 3.340 1.327 0.162 1.00 94.69 99 ALA A C 1
ATOM 732 O O . ALA A 1 99 ? 2.588 1.092 1.107 1.00 94.69 99 ALA A O 1
ATOM 733 N N . ALA A 1 100 ? 4.661 1.438 0.347 1.00 91.69 100 ALA A N 1
ATOM 734 C CA . ALA A 1 100 ? 5.275 1.349 1.675 1.00 91.69 100 ALA A CA 1
ATOM 735 C C . ALA A 1 100 ? 4.885 2.529 2.588 1.00 91.69 100 ALA A C 1
ATOM 737 O O . ALA A 1 100 ? 4.635 2.331 3.776 1.00 91.69 100 ALA A O 1
ATOM 738 N N . ALA A 1 101 ? 4.784 3.742 2.040 1.00 91.19 101 ALA A N 1
ATOM 739 C CA . ALA A 1 101 ? 4.307 4.915 2.765 1.00 91.19 101 ALA A CA 1
ATOM 740 C C . ALA A 1 101 ? 2.833 4.766 3.176 1.00 91.19 101 ALA A C 1
ATOM 742 O O . ALA A 1 101 ? 2.486 5.084 4.313 1.00 91.19 101 ALA A O 1
ATOM 743 N N . ALA A 1 102 ? 1.982 4.208 2.308 1.00 93.56 102 ALA A N 1
ATOM 744 C CA . ALA A 1 102 ? 0.602 3.870 2.649 1.00 93.56 102 ALA A CA 1
ATOM 745 C C . ALA A 1 102 ? 0.539 2.878 3.821 1.00 93.56 102 ALA A C 1
ATOM 747 O O . ALA A 1 102 ? -0.214 3.101 4.766 1.00 93.56 102 ALA A O 1
ATOM 748 N N . ALA A 1 103 ? 1.388 1.845 3.823 1.00 91.62 103 ALA A N 1
ATOM 749 C CA . ALA A 1 103 ? 1.481 0.917 4.949 1.00 91.62 103 ALA A CA 1
ATOM 750 C C . ALA A 1 103 ? 1.871 1.616 6.265 1.00 91.62 103 ALA A C 1
ATOM 752 O O . ALA A 1 103 ? 1.320 1.284 7.311 1.00 91.62 103 ALA A O 1
ATOM 753 N N . ALA A 1 104 ? 2.767 2.609 6.232 1.00 90.31 104 ALA A N 1
ATOM 754 C CA . ALA A 1 104 ? 3.135 3.377 7.424 1.00 90.31 104 ALA A CA 1
ATOM 755 C C . ALA A 1 104 ? 1.979 4.256 7.941 1.00 90.31 104 ALA A C 1
ATOM 757 O O . ALA A 1 104 ? 1.737 4.292 9.148 1.00 90.31 104 ALA A O 1
ATOM 758 N N . VAL A 1 105 ? 1.238 4.913 7.037 1.00 92.56 105 VAL A N 1
ATOM 759 C CA . VAL A 1 105 ? 0.023 5.681 7.378 1.00 92.56 105 VAL A CA 1
ATOM 760 C C . VAL A 1 105 ? -1.016 4.777 8.036 1.00 92.56 105 VAL A C 1
ATOM 762 O O . VAL A 1 105 ? -1.581 5.137 9.065 1.00 92.56 105 VAL A O 1
ATOM 765 N N . VAL A 1 106 ? -1.238 3.589 7.473 1.00 93.06 106 VAL A N 1
ATOM 766 C CA . VAL A 1 106 ? -2.199 2.623 8.010 1.00 93.06 106 VAL A CA 1
ATOM 767 C C . VAL A 1 106 ? -1.748 2.082 9.358 1.00 93.06 106 VAL A C 1
ATOM 769 O O . VAL A 1 106 ? -2.565 1.996 10.265 1.00 93.06 106 VAL A O 1
ATOM 772 N N . ALA A 1 107 ? -0.462 1.766 9.525 1.00 89.75 107 ALA A N 1
ATOM 773 C CA . ALA A 1 107 ? 0.069 1.333 10.813 1.00 89.75 107 ALA A CA 1
ATOM 774 C C . ALA A 1 107 ? -0.174 2.388 11.898 1.00 89.75 107 ALA A C 1
ATOM 776 O O . ALA A 1 107 ? -0.620 2.047 12.988 1.00 89.75 107 ALA A O 1
ATOM 777 N N . LYS A 1 108 ? 0.047 3.672 11.585 1.00 88.94 108 LYS A N 1
ATOM 778 C CA . LYS A 1 108 ? -0.231 4.760 12.526 1.00 88.94 108 LYS A CA 1
ATOM 779 C C . LYS A 1 108 ? -1.725 4.871 12.847 1.00 88.94 108 LYS A C 1
ATOM 781 O O . LYS A 1 108 ? -2.093 4.905 14.014 1.00 88.94 108 LYS A O 1
ATOM 786 N N . ALA A 1 109 ? -2.590 4.838 11.833 1.00 90.56 109 ALA A N 1
ATOM 787 C CA . ALA A 1 109 ? -4.038 4.847 12.046 1.00 90.56 109 ALA A CA 1
ATOM 788 C C . ALA A 1 109 ? -4.515 3.634 12.870 1.00 90.56 109 ALA A C 1
ATOM 790 O O . ALA A 1 109 ? -5.412 3.762 13.698 1.00 90.56 109 ALA A O 1
ATOM 791 N N . ALA A 1 110 ? -3.900 2.466 12.677 1.00 87.31 110 ALA A N 1
ATOM 792 C CA . ALA A 1 110 ? -4.183 1.266 13.451 1.00 87.31 110 ALA A CA 1
ATOM 793 C C . ALA A 1 110 ? -3.741 1.404 14.914 1.00 87.31 110 ALA A C 1
ATOM 795 O O . ALA A 1 110 ? -4.511 1.045 15.799 1.00 87.31 110 ALA A O 1
ATOM 796 N N . GLN A 1 111 ? -2.556 1.967 15.181 1.00 85.88 111 GLN A N 1
ATOM 797 C CA . GLN A 1 111 ? -2.101 2.281 16.544 1.00 85.88 111 GLN A CA 1
ATOM 798 C C . GLN A 1 111 ? -3.062 3.239 17.256 1.00 85.88 111 GLN A C 1
ATOM 800 O O . GLN A 1 111 ? -3.408 3.012 18.412 1.00 85.88 111 GLN A O 1
ATOM 805 N N . ASP A 1 112 ? -3.526 4.274 16.551 1.00 86.75 112 ASP A N 1
ATOM 806 C CA . ASP A 1 112 ? -4.427 5.284 17.113 1.00 86.75 112 ASP A CA 1
ATOM 807 C C . ASP A 1 112 ? -5.817 4.714 17.453 1.00 86.75 112 ASP A C 1
ATOM 809 O O . ASP A 1 112 ? -6.490 5.236 18.338 1.00 86.75 112 ASP A O 1
ATOM 813 N N . ARG A 1 113 ? -6.257 3.640 16.775 1.00 84.62 113 ARG A N 1
ATOM 814 C CA . ARG A 1 113 ? -7.579 3.015 16.992 1.00 84.62 113 ARG A CA 1
ATOM 815 C C . ARG A 1 113 ? -7.560 1.785 17.896 1.00 84.62 113 ARG A C 1
ATOM 817 O O . ARG A 1 113 ? -8.462 1.626 18.708 1.00 84.62 113 ARG A O 1
ATOM 824 N N . ALA A 1 114 ? -6.582 0.900 17.720 1.00 79.25 114 ALA A N 1
ATOM 825 C CA . ALA A 1 114 ? -6.503 -0.392 18.408 1.00 79.25 114 ALA A CA 1
ATOM 826 C C . ALA A 1 114 ? -5.541 -0.380 19.613 1.00 79.25 114 ALA A C 1
ATOM 828 O O . ALA A 1 114 ? -5.406 -1.393 20.297 1.00 79.25 114 ALA A O 1
ATOM 829 N N . GLY A 1 115 ? -4.874 0.750 19.873 1.00 71.44 115 GLY A N 1
ATOM 830 C CA . GLY A 1 115 ? -3.886 0.900 20.938 1.00 71.44 115 GLY A CA 1
ATOM 831 C C . GLY A 1 115 ? -2.480 0.426 20.549 1.00 71.44 115 GLY A C 1
ATOM 832 O O . GLY A 1 115 ? -2.264 -0.302 19.575 1.00 71.44 115 GLY A O 1
ATOM 833 N N . THR A 1 116 ? -1.483 0.857 21.324 1.00 65.81 116 THR A N 1
ATOM 834 C CA . THR A 1 116 ? -0.065 0.535 21.104 1.00 65.81 116 THR A CA 1
ATOM 835 C C . THR A 1 116 ? 0.285 -0.844 21.668 1.00 65.81 116 THR A C 1
ATOM 837 O O . THR A 1 116 ? 0.816 -0.962 22.770 1.00 65.81 116 THR A O 1
ATOM 840 N N . GLY A 1 117 ? -0.020 -1.903 20.917 1.00 67.69 117 GLY A N 1
ATOM 841 C CA . GLY A 1 117 ? 0.523 -3.246 21.161 1.00 67.69 117 GLY A CA 1
ATOM 842 C C . GLY A 1 117 ? 1.882 -3.451 20.477 1.00 67.69 117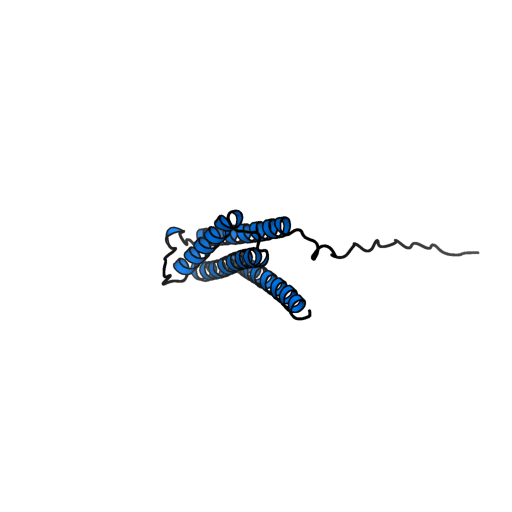 GLY A C 1
ATOM 843 O O . GLY A 1 117 ? 2.141 -2.858 19.427 1.00 67.69 117 GLY A O 1
ATOM 844 N N . ASP A 1 118 ? 2.733 -4.331 21.019 1.00 71.50 118 ASP A N 1
ATOM 845 C CA . ASP A 1 118 ? 4.083 -4.615 20.484 1.00 71.50 118 ASP A CA 1
ATOM 846 C C . ASP A 1 118 ? 4.068 -4.990 18.985 1.00 71.50 118 ASP A C 1
ATOM 848 O O . ASP A 1 118 ? 4.910 -4.553 18.198 1.00 71.50 118 ASP A O 1
ATOM 852 N N . LEU A 1 119 ? 3.035 -5.715 18.541 1.00 69.81 119 LEU A N 1
ATOM 853 C CA . LEU A 1 119 ? 2.843 -6.084 17.136 1.00 69.81 119 LEU A CA 1
ATOM 854 C C . LEU A 1 119 ? 2.594 -4.868 16.221 1.00 69.81 119 LEU A C 1
ATOM 856 O O . LEU A 1 119 ? 3.177 -4.784 15.138 1.00 69.81 119 LEU A O 1
ATOM 860 N N . ALA A 1 120 ? 1.759 -3.918 16.652 1.00 67.12 120 ALA A N 1
ATOM 861 C CA . ALA A 1 120 ? 1.434 -2.717 15.879 1.00 67.12 120 ALA A CA 1
ATOM 862 C C . ALA A 1 120 ? 2.652 -1.789 15.756 1.00 67.12 120 ALA A C 1
ATOM 864 O O . ALA A 1 120 ? 2.913 -1.227 14.693 1.00 67.12 120 ALA A O 1
ATOM 865 N N . GLU A 1 121 ? 3.445 -1.681 16.821 1.00 74.38 121 GLU A N 1
ATOM 866 C CA . GLU A 1 121 ? 4.690 -0.912 16.843 1.00 74.38 121 GLU A CA 1
ATOM 867 C C . GLU A 1 121 ? 5.773 -1.521 15.941 1.00 74.38 121 GLU A C 1
ATOM 869 O O . GLU A 1 121 ? 6.391 -0.826 15.128 1.00 74.38 121 GLU A O 1
ATOM 874 N N . ARG A 1 122 ? 5.963 -2.844 15.997 1.00 76.19 122 ARG A N 1
ATOM 875 C CA . ARG A 1 122 ? 6.888 -3.552 15.099 1.00 76.19 122 ARG A CA 1
ATOM 876 C C . ARG A 1 122 ? 6.467 -3.435 13.634 1.00 76.19 122 ARG A C 1
ATOM 878 O O . ARG A 1 122 ? 7.324 -3.226 12.774 1.00 76.19 122 ARG A O 1
ATOM 885 N N . ALA A 1 123 ? 5.169 -3.527 13.344 1.00 70.69 123 ALA A N 1
ATOM 886 C CA . ALA A 1 123 ? 4.637 -3.346 11.996 1.00 70.69 123 ALA A CA 1
ATOM 887 C C . ALA A 1 123 ? 4.854 -1.913 11.479 1.00 70.69 123 ALA A C 1
ATOM 889 O O . ALA A 1 123 ? 5.274 -1.734 10.332 1.00 70.69 123 ALA A O 1
ATOM 890 N N . HIS A 1 124 ? 4.648 -0.903 12.331 1.00 73.88 124 HIS A N 1
ATOM 891 C CA . HIS A 1 124 ? 4.901 0.496 11.993 1.00 73.88 124 HIS A CA 1
ATOM 892 C C . HIS A 1 124 ? 6.379 0.753 11.680 1.00 73.88 124 HIS A C 1
ATOM 894 O O . HIS A 1 124 ? 6.703 1.257 10.601 1.00 73.88 124 HIS A O 1
ATOM 900 N N . ARG A 1 125 ? 7.292 0.320 12.560 1.00 80.00 125 ARG A N 1
ATOM 901 C CA . ARG A 1 125 ? 8.740 0.437 12.328 1.00 80.00 125 ARG A CA 1
ATOM 902 C C . ARG A 1 125 ? 9.174 -0.276 11.049 1.00 80.00 125 ARG A C 1
ATOM 904 O O . ARG A 1 125 ? 9.894 0.310 10.243 1.00 80.00 125 ARG A O 1
ATOM 911 N N . ALA A 1 126 ? 8.683 -1.490 10.801 1.00 76.62 126 ALA A N 1
ATOM 912 C CA . ALA A 1 126 ? 8.981 -2.222 9.571 1.00 76.62 126 ALA A CA 1
ATOM 913 C C . ALA A 1 126 ? 8.497 -1.479 8.312 1.00 76.62 126 ALA A C 1
ATOM 915 O O . ALA A 1 126 ? 9.216 -1.424 7.309 1.00 76.62 126 ALA A O 1
ATOM 916 N N . ALA A 1 127 ? 7.306 -0.871 8.355 1.00 72.56 127 ALA A N 1
ATOM 917 C CA . ALA A 1 127 ? 6.780 -0.071 7.252 1.00 72.56 127 ALA A CA 1
ATOM 918 C C . ALA A 1 127 ? 7.628 1.190 6.997 1.00 72.56 127 ALA A C 1
ATOM 920 O O . ALA A 1 127 ? 7.962 1.479 5.844 1.00 72.56 127 ALA A O 1
ATOM 921 N N . LEU A 1 128 ? 8.048 1.893 8.055 1.00 77.56 128 LEU A N 1
ATOM 922 C CA . LEU A 1 128 ? 8.935 3.055 7.948 1.00 77.56 128 LEU A CA 1
ATOM 923 C C . LEU A 1 128 ? 10.300 2.684 7.365 1.00 77.56 128 LEU A C 1
ATOM 925 O O . LEU A 1 128 ? 10.744 3.304 6.397 1.00 77.56 128 LEU A O 1
ATOM 929 N N . THR A 1 129 ? 10.944 1.634 7.879 1.00 80.25 129 THR A N 1
ATOM 930 C CA . THR A 1 129 ? 12.219 1.139 7.340 1.00 80.25 129 THR A CA 1
ATOM 931 C C . THR A 1 129 ? 12.085 0.756 5.867 1.00 80.25 129 THR A C 1
ATOM 933 O O . THR A 1 129 ? 12.940 1.112 5.053 1.00 80.25 129 THR A O 1
ATOM 936 N N . ALA A 1 130 ? 10.993 0.087 5.483 1.00 71.75 130 ALA A N 1
ATOM 937 C CA . ALA A 1 130 ? 10.739 -0.276 4.093 1.00 71.75 130 ALA A CA 1
ATOM 938 C C . ALA A 1 130 ? 10.540 0.952 3.188 1.00 71.75 130 ALA A C 1
ATOM 940 O O . ALA A 1 130 ? 11.008 0.934 2.045 1.00 71.75 130 ALA A O 1
ATOM 941 N N . SER A 1 131 ? 9.895 2.009 3.685 1.00 66.19 131 SER A N 1
ATOM 942 C CA . SER A 1 131 ? 9.734 3.281 2.972 1.00 66.19 131 SER A CA 1
ATOM 943 C C . SER A 1 131 ? 11.085 3.992 2.778 1.00 66.19 131 SER A C 1
ATOM 945 O O . SER A 1 131 ? 11.473 4.314 1.648 1.00 66.19 131 SER A O 1
ATOM 947 N N . MET A 1 132 ? 11.877 4.123 3.849 1.00 71.50 132 MET A N 1
ATOM 948 C CA . MET A 1 132 ? 13.189 4.791 3.832 1.00 71.50 132 MET A CA 1
ATOM 949 C C . MET A 1 132 ? 14.238 4.053 2.991 1.00 71.50 132 MET A C 1
ATOM 951 O O . MET A 1 132 ? 14.988 4.680 2.240 1.00 71.50 132 MET A O 1
ATOM 955 N N . ALA A 1 133 ? 14.272 2.718 3.054 1.00 67.12 133 ALA A N 1
ATOM 956 C CA . ALA A 1 133 ? 15.171 1.904 2.234 1.00 67.12 133 ALA A CA 1
ATOM 957 C C . ALA A 1 133 ? 14.890 2.065 0.730 1.00 67.12 133 ALA A C 1
ATOM 959 O O . ALA A 1 133 ? 15.793 1.904 -0.091 1.00 67.12 133 ALA A O 1
ATOM 960 N N . GLY A 1 134 ? 13.653 2.419 0.365 1.00 57.78 134 GLY A N 1
ATOM 961 C CA . GLY A 1 134 ? 13.340 2.903 -0.971 1.00 57.78 134 GLY A CA 1
ATOM 962 C C . GLY A 1 134 ? 14.051 4.228 -1.246 1.00 57.78 134 GLY A C 1
ATOM 963 O O . GLY A 1 134 ? 14.840 4.295 -2.181 1.00 57.78 134 GLY A O 1
ATOM 964 N N . GLY A 1 135 ? 13.835 5.252 -0.413 1.00 55.53 135 GLY A N 1
ATOM 965 C CA . GLY A 1 135 ? 14.444 6.590 -0.521 1.00 55.53 135 GLY A CA 1
ATOM 966 C C . GLY A 1 135 ? 15.944 6.593 -0.841 1.00 55.53 135 GLY A C 1
ATOM 967 O O . GLY A 1 135 ? 16.364 7.164 -1.852 1.00 55.53 135 GLY A O 1
ATOM 968 N N . ALA A 1 136 ? 16.736 5.871 -0.045 1.00 53.53 136 ALA A N 1
ATOM 969 C CA . ALA A 1 136 ? 18.192 5.807 -0.188 1.00 53.53 136 ALA A CA 1
ATOM 970 C C . ALA A 1 136 ? 18.662 5.200 -1.527 1.00 53.53 136 ALA A C 1
ATOM 972 O O . ALA A 1 136 ? 19.748 5.523 -2.006 1.00 53.53 136 ALA A O 1
ATOM 973 N N . ALA A 1 137 ? 17.854 4.344 -2.163 1.00 54.00 137 ALA A N 1
ATOM 974 C CA . ALA A 1 137 ? 18.172 3.794 -3.477 1.00 54.00 137 ALA A CA 1
ATOM 975 C C . ALA A 1 137 ? 18.011 4.828 -4.608 1.00 54.00 137 ALA A C 1
ATOM 977 O O . ALA A 1 137 ? 18.821 4.809 -5.526 1.00 54.00 137 ALA A O 1
ATOM 978 N N . ALA A 1 138 ? 17.051 5.769 -4.525 1.00 52.47 138 ALA A N 1
ATOM 979 C CA . ALA A 1 138 ? 16.917 6.823 -5.554 1.00 52.47 138 ALA A CA 1
ATOM 980 C C . ALA A 1 138 ? 18.037 7.859 -5.482 1.00 52.47 138 ALA A C 1
ATOM 982 O O . ALA A 1 138 ? 18.502 8.317 -6.523 1.00 52.47 138 ALA A O 1
ATOM 983 N N . ALA A 1 139 ? 18.451 8.237 -4.268 1.00 52.66 139 ALA A N 1
ATOM 984 C CA . ALA A 1 139 ? 19.480 9.256 -4.073 1.00 52.66 139 ALA A CA 1
ATOM 985 C C . ALA A 1 139 ? 20.825 8.832 -4.692 1.00 52.66 139 ALA A C 1
ATOM 987 O O . ALA A 1 139 ? 21.527 9.653 -5.277 1.00 52.66 139 ALA A O 1
ATOM 988 N N . ARG A 1 140 ? 21.150 7.532 -4.641 1.00 52.06 140 ARG A N 1
ATOM 989 C CA . ARG A 1 140 ? 22.374 6.982 -5.244 1.00 52.06 140 ARG A CA 1
ATOM 990 C C . ARG A 1 140 ? 22.338 6.958 -6.774 1.00 52.06 140 ARG A C 1
ATOM 992 O O . ARG A 1 140 ? 23.345 7.275 -7.392 1.00 52.06 140 ARG A O 1
ATOM 999 N N . THR A 1 141 ? 21.195 6.647 -7.386 1.00 50.94 141 THR A N 1
ATOM 1000 C CA . THR A 1 141 ? 21.027 6.711 -8.851 1.00 50.94 141 THR A CA 1
ATOM 1001 C C . THR A 1 141 ? 21.031 8.144 -9.385 1.00 50.94 141 THR A C 1
ATOM 1003 O O . THR A 1 141 ? 21.627 8.397 -10.426 1.00 50.94 141 THR A O 1
ATOM 1006 N N . ALA A 1 142 ? 20.445 9.104 -8.661 1.00 49.62 142 ALA A N 1
ATOM 1007 C CA . ALA A 1 142 ? 20.482 10.515 -9.052 1.00 49.62 142 ALA A CA 1
ATOM 1008 C C . ALA A 1 142 ? 21.904 11.102 -8.949 1.00 49.62 142 ALA A C 1
ATOM 1010 O O . ALA A 1 142 ? 22.376 11.739 -9.883 1.00 49.62 142 ALA A O 1
ATOM 1011 N N . GLY A 1 143 ? 22.640 10.797 -7.871 1.00 40.31 143 GLY A N 1
ATOM 1012 C CA . GLY A 1 143 ? 24.032 11.237 -7.697 1.00 40.31 143 GLY A CA 1
ATOM 1013 C C . GLY A 1 143 ? 25.057 10.578 -8.637 1.00 40.31 143 GLY A C 1
ATOM 1014 O O . GLY A 1 143 ? 26.217 11.002 -8.664 1.00 40.31 143 GLY A O 1
ATOM 1015 N N . ALA A 1 144 ? 24.657 9.546 -9.386 1.00 45.38 144 ALA A N 1
ATOM 1016 C CA . ALA A 1 144 ? 25.442 8.957 -10.471 1.00 45.38 144 ALA A CA 1
ATOM 1017 C C . ALA A 1 144 ? 25.140 9.618 -11.831 1.00 45.38 144 ALA A C 1
ATOM 1019 O O . ALA A 1 144 ? 26.037 9.735 -12.658 1.00 45.38 144 ALA A O 1
ATOM 1020 N N . ALA A 1 145 ? 23.911 10.104 -12.044 1.00 46.12 145 ALA A N 1
ATOM 1021 C CA . ALA A 1 145 ? 23.509 10.800 -13.268 1.00 46.12 145 ALA A CA 1
ATOM 1022 C C . ALA A 1 145 ? 24.025 12.252 -13.346 1.00 46.12 145 ALA A C 1
ATOM 1024 O O . ALA A 1 145 ? 24.240 12.758 -14.438 1.00 46.12 145 ALA A O 1
ATOM 1025 N N . THR A 1 146 ? 24.280 12.913 -12.210 1.00 42.94 146 THR A N 1
ATOM 1026 C CA . THR A 1 146 ? 24.815 14.295 -12.151 1.00 42.94 146 THR A CA 1
ATOM 1027 C C . THR A 1 146 ? 26.349 14.374 -12.289 1.00 42.94 146 THR A C 1
ATOM 1029 O O . THR A 1 146 ? 26.930 15.442 -12.140 1.00 42.94 146 THR A O 1
ATOM 1032 N N . ARG A 1 147 ? 27.034 13.252 -12.549 1.00 44.00 147 ARG A N 1
ATOM 1033 C CA . ARG A 1 147 ? 28.498 13.182 -12.749 1.00 44.00 147 ARG A CA 1
ATOM 1034 C C . ARG A 1 147 ? 28.886 12.644 -14.133 1.00 44.00 147 ARG A C 1
ATOM 1036 O O . ARG A 1 147 ? 29.862 11.907 -14.255 1.00 44.00 147 ARG A O 1
ATOM 1043 N N . ARG A 1 148 ? 28.110 12.987 -15.159 1.00 40.03 148 ARG A N 1
ATOM 1044 C CA . ARG A 1 148 ? 28.477 12.806 -16.568 1.00 40.03 148 ARG A CA 1
ATOM 1045 C C . ARG A 1 148 ? 28.417 14.132 -17.297 1.00 40.03 148 ARG A C 1
ATOM 1047 O O . ARG A 1 148 ? 27.501 14.914 -16.968 1.00 40.03 148 ARG A O 1
#

Organism: Streptomyces noursei (NCBI:txid1971)

pLDDT: mean 77.75, std 19.33, range [36.44, 96.62]

Radius of gyration: 21.51 Å; chains: 1; bounding box: 78×47×42 Å

Foldseek 3Di:
DDDDDDDDDPPPPDPPDPPPPPDDLVVLLVVLLVLLVVLLVLLVVLCVLLVLDLVLQDPDRPDLSNVLSVLSVVLVVLSVCVVVDDRDSVSSLVSSLSSLVSQLSSLVVSCVRVNDDPVSVVSNVVSVVSNVVSVVVVVVVVVVVVPD

Secondary structure (DSSP, 8-state):
------------------TTS---HHHHHHHHHHHHHHHHHHHHHHHHHTT--GGG--SS--SHHHHHHHHHHHHHHHHHHGGGS---HHHHHHHHHHHHHHHHHHHHHHHHHH---HHHHHHHHHHHHHHHHHHHHHHHHHHHHTT-

Sequence (148 aa):
MSAPRESEPQHTASPTGTTRLDEAPPELRRRHLARGRSAVDRAAAMCRYAGIAEDAAQVVPKDPAAKAANAVRLSAQALARLPEQPLDPAADARCARNAAAAAAVVAKAAQDRAGTGDLAERAHRAALTASMAGGAAAARTAGAATRR